Protein AF-A0A8J5IJK4-F1 (afdb_monomer_lite)

Sequence (93 aa):
AYFGKSTECKADIKAAVTWNKEERKFIVRVTGSSTSLNHRVDRAVYENHPSVRRVEDPVLLAFVDVMQSSGSKPKRIMLFLREKTGTAPVCSA

Secondary structure (DSSP, 8-state):
-----------EEEEEEEEETTTTEEEEEEEEEE---SS---HHHHHTSTTTSB---HHHHHHHHHHHHTT--HHHHHHHHHHHHSS--B---

Foldseek 3Di:
DDPPPDPPFPWDWDWDWDQDPVVRDIDIDTPDTDPDGPDDDDPVCVLPDQVNQEDPPVVLVVVLVVCVVVVHDPVVNQVVSCVVPVGRHDYDD

pLDDT: mean 86.1, std 13.23, range [44.56, 97.62]

Organism: NCBI:txid2496075

Radius of gyration: 19.83 Å; chains: 1; bounding box: 41×24×50 Å

Structure (mmCIF, N/CA/C/O backbone):
data_AF-A0A8J5IJK4-F1
#
_entry.id   AF-A0A8J5IJK4-F1
#
loop_
_atom_site.group_PDB
_atom_site.id
_atom_site.type_symbol
_atom_site.label_atom_id
_atom_site.label_alt_id
_atom_site.label_comp_id
_atom_site.label_asym_id
_atom_site.label_entity_id
_atom_site.label_seq_id
_atom_site.pdbx_PDB_ins_code
_atom_site.Cartn_x
_atom_site.Cartn_y
_atom_site.Cartn_z
_atom_site.occupancy
_atom_site.B_iso_or_equiv
_atom_site.auth_seq_id
_atom_site.auth_comp_id
_atom_site.auth_asym_id
_atom_site.auth_atom_id
_atom_site.pdbx_PDB_model_num
ATOM 1 N N . ALA A 1 1 ? 10.810 -11.368 -5.124 1.00 44.56 1 ALA A N 1
ATOM 2 C CA . ALA A 1 1 ? 10.332 -10.769 -3.860 1.00 44.56 1 ALA A CA 1
ATOM 3 C C . ALA A 1 1 ? 10.729 -9.299 -3.841 1.00 44.56 1 ALA A C 1
ATOM 5 O O . ALA A 1 1 ? 11.910 -9.001 -3.968 1.00 44.56 1 ALA A O 1
ATOM 6 N N . TYR A 1 2 ? 9.763 -8.382 -3.765 1.00 49.19 2 TYR A N 1
ATOM 7 C CA . TYR A 1 2 ? 10.053 -6.954 -3.639 1.00 49.19 2 TYR A CA 1
ATOM 8 C C . TYR A 1 2 ? 10.431 -6.669 -2.192 1.00 49.19 2 TYR A C 1
ATOM 10 O O . TYR A 1 2 ? 9.568 -6.593 -1.323 1.00 49.19 2 TYR A O 1
ATOM 18 N N . PHE A 1 3 ? 11.728 -6.543 -1.929 1.00 51.06 3 PHE A N 1
ATOM 19 C CA . PHE A 1 3 ? 12.211 -6.054 -0.646 1.00 51.06 3 PHE A CA 1
ATOM 20 C C . PHE A 1 3 ? 11.936 -4.551 -0.580 1.00 51.06 3 PHE A C 1
ATOM 22 O O . PHE A 1 3 ? 12.789 -3.728 -0.914 1.00 51.06 3 PHE A O 1
ATOM 29 N N . GLY A 1 4 ? 10.721 -4.179 -0.172 1.00 57.69 4 GLY A N 1
ATOM 30 C CA . GLY A 1 4 ? 10.522 -2.869 0.428 1.00 57.69 4 GLY A CA 1
ATOM 31 C C . GLY A 1 4 ? 11.456 -2.808 1.628 1.00 57.69 4 GLY A C 1
ATOM 32 O O . GLY A 1 4 ? 11.277 -3.574 2.574 1.00 57.69 4 GLY A O 1
ATOM 33 N N . LYS A 1 5 ? 12.509 -1.986 1.558 1.00 61.31 5 LYS A N 1
ATOM 34 C CA . LYS A 1 5 ? 13.374 -1.752 2.715 1.00 61.31 5 LYS A CA 1
ATOM 35 C C . LYS A 1 5 ? 12.469 -1.213 3.817 1.00 61.31 5 LYS A C 1
ATOM 37 O O . LYS A 1 5 ? 11.928 -0.118 3.675 1.00 61.31 5 LYS A O 1
ATOM 42 N N . SER A 1 6 ? 12.242 -2.022 4.848 1.00 65.38 6 SER A N 1
ATOM 43 C CA . SER A 1 6 ? 11.485 -1.596 6.019 1.00 65.38 6 SER A CA 1
ATOM 44 C C . SER A 1 6 ? 12.141 -0.335 6.567 1.00 65.38 6 SER A C 1
ATOM 46 O O . SER A 1 6 ? 13.364 -0.266 6.668 1.00 65.38 6 SER A O 1
ATOM 48 N N . THR A 1 7 ? 11.339 0.667 6.915 1.00 69.81 7 THR A N 1
ATOM 49 C CA . THR A 1 7 ? 11.831 1.827 7.668 1.00 69.81 7 THR A CA 1
ATOM 50 C C . THR A 1 7 ? 12.120 1.467 9.125 1.00 69.81 7 THR A C 1
ATOM 52 O O . THR A 1 7 ? 12.609 2.314 9.868 1.00 69.81 7 THR A O 1
ATOM 55 N N . GLU A 1 8 ? 11.764 0.246 9.553 1.00 80.62 8 GLU A N 1
ATOM 56 C CA . GLU A 1 8 ? 11.748 -0.189 10.956 1.00 80.62 8 GLU A CA 1
ATOM 57 C C . GLU A 1 8 ? 10.993 0.807 11.852 1.00 80.62 8 GLU A C 1
ATOM 59 O O . GLU A 1 8 ? 11.274 0.962 13.041 1.00 80.62 8 GLU A O 1
ATOM 64 N N . CYS A 1 9 ? 10.030 1.525 11.260 1.00 83.69 9 CYS A N 1
ATOM 65 C CA . CYS A 1 9 ? 9.271 2.542 11.955 1.00 83.69 9 CYS A CA 1
ATOM 66 C C . CYS A 1 9 ? 8.403 1.894 13.031 1.00 83.69 9 CYS A C 1
ATOM 68 O O . CYS A 1 9 ? 7.659 0.954 12.761 1.00 83.69 9 CYS A O 1
ATOM 70 N N . LYS A 1 10 ? 8.469 2.438 14.246 1.00 85.69 10 LYS A N 1
ATOM 71 C CA . LYS A 1 10 ? 7.631 2.020 15.379 1.00 85.69 10 LYS A CA 1
ATOM 72 C C . LYS A 1 10 ? 6.275 2.728 15.401 1.00 85.69 10 LYS A C 1
ATOM 74 O O . LYS A 1 10 ? 5.582 2.677 16.418 1.00 85.69 10 LYS A O 1
ATOM 79 N N . ALA A 1 11 ? 5.929 3.444 14.332 1.00 89.88 11 ALA A N 1
ATOM 80 C CA . ALA A 1 11 ? 4.613 4.037 14.218 1.00 89.88 11 ALA A CA 1
ATOM 81 C C . ALA A 1 11 ? 3.569 2.925 14.084 1.00 89.88 11 ALA A C 1
ATOM 83 O O . ALA A 1 11 ? 3.718 2.013 13.273 1.00 89.88 11 ALA A O 1
ATOM 84 N N . ASP A 1 12 ? 2.524 3.001 14.899 1.00 91.31 12 ASP A N 1
ATOM 85 C CA . ASP A 1 12 ? 1.445 2.023 14.917 1.00 91.31 12 ASP A CA 1
ATOM 86 C C . ASP A 1 12 ? 0.089 2.706 15.106 1.00 91.31 12 ASP A C 1
ATOM 88 O O . ASP A 1 12 ? -0.018 3.820 15.626 1.00 91.31 12 ASP A O 1
ATOM 92 N N . ILE A 1 13 ? -0.959 2.025 14.654 1.00 93.12 13 ILE A N 1
ATOM 93 C CA . ILE A 1 13 ? -2.344 2.357 14.968 1.00 93.12 13 ILE A CA 1
ATOM 94 C C . ILE A 1 13 ? -3.002 1.054 15.403 1.00 93.12 13 ILE A C 1
ATOM 96 O O . ILE A 1 13 ? -2.971 0.055 14.685 1.00 93.12 13 ILE A O 1
ATOM 100 N N . LYS A 1 14 ? -3.605 1.066 16.585 1.00 94.75 14 LYS A N 1
ATOM 101 C CA . LYS A 1 14 ? -4.381 -0.039 17.139 1.00 94.75 14 LYS A CA 1
ATOM 102 C C . LYS A 1 14 ? -5.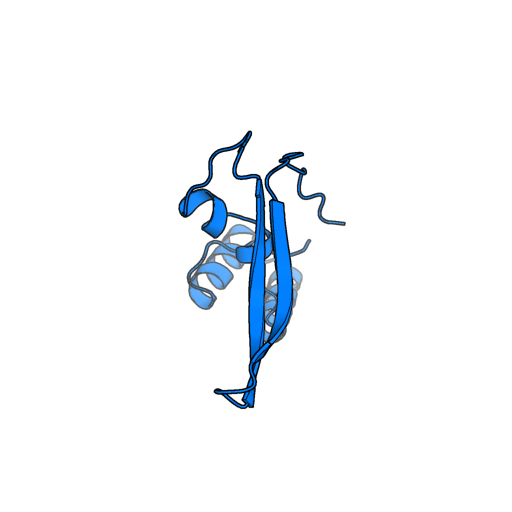848 0.307 16.989 1.00 94.75 14 LYS A C 1
ATOM 104 O O . LYS A 1 14 ? -6.273 1.405 17.347 1.00 94.75 14 LYS A O 1
ATOM 109 N N . ALA A 1 15 ? -6.621 -0.628 16.461 1.00 96.62 15 ALA A N 1
ATOM 110 C CA . ALA A 1 15 ? -8.049 -0.453 16.288 1.00 96.62 15 ALA A CA 1
ATOM 111 C C . ALA A 1 15 ? -8.805 -1.713 16.705 1.00 96.62 15 ALA A C 1
ATOM 113 O O . ALA A 1 15 ? -8.292 -2.825 16.596 1.00 96.62 15 ALA A O 1
ATOM 114 N N . ALA A 1 16 ? -10.032 -1.525 17.177 1.00 96.94 16 ALA A N 1
ATOM 115 C CA . ALA A 1 16 ? -10.950 -2.591 17.538 1.00 96.94 16 ALA A CA 1
ATOM 116 C C . ALA A 1 16 ? -12.286 -2.394 16.823 1.00 96.94 16 ALA A C 1
ATOM 118 O O . ALA A 1 16 ? -12.787 -1.272 16.710 1.00 96.94 16 ALA A O 1
ATOM 119 N N . VAL A 1 17 ? -12.875 -3.497 16.367 1.00 97.25 17 VAL A N 1
ATOM 120 C CA . VAL A 1 17 ? -14.244 -3.512 15.850 1.00 97.25 17 VAL A CA 1
ATOM 121 C C . VAL A 1 17 ? -15.196 -3.657 17.030 1.00 97.25 17 VAL A C 1
ATOM 123 O O . VAL A 1 17 ? -15.045 -4.565 17.845 1.00 97.25 17 VAL A O 1
ATOM 126 N N . THR A 1 18 ? -16.183 -2.773 17.127 1.00 96.12 18 THR A N 1
ATOM 127 C CA . THR A 1 18 ? -17.227 -2.840 18.153 1.00 96.12 18 THR A CA 1
ATOM 128 C C . THR A 1 18 ? -18.609 -2.743 17.522 1.00 96.12 18 T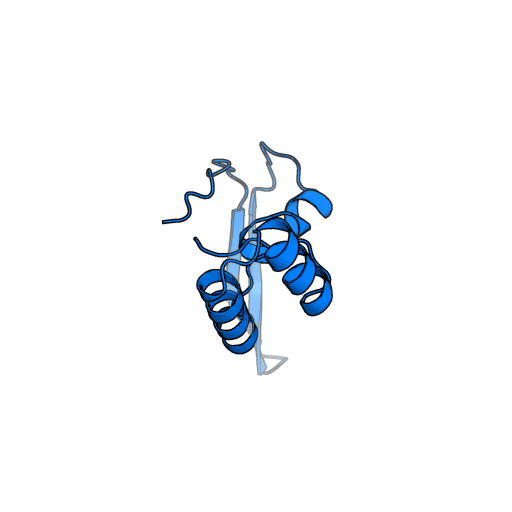HR A C 1
ATOM 130 O O . THR A 1 18 ? -18.788 -2.172 16.447 1.00 96.12 18 THR A O 1
ATOM 133 N N . TRP A 1 19 ? -19.606 -3.337 18.176 1.00 97.12 19 TRP A N 1
ATOM 134 C CA . TRP A 1 19 ? -21.001 -3.224 17.759 1.00 97.12 19 TRP A CA 1
ATOM 135 C C . TRP A 1 19 ? -21.610 -1.927 18.302 1.00 97.12 19 TRP A C 1
ATOM 137 O O . TRP A 1 19 ? -21.686 -1.739 19.518 1.00 97.12 19 TRP A O 1
ATOM 147 N N . ASN A 1 20 ? -22.066 -1.042 17.41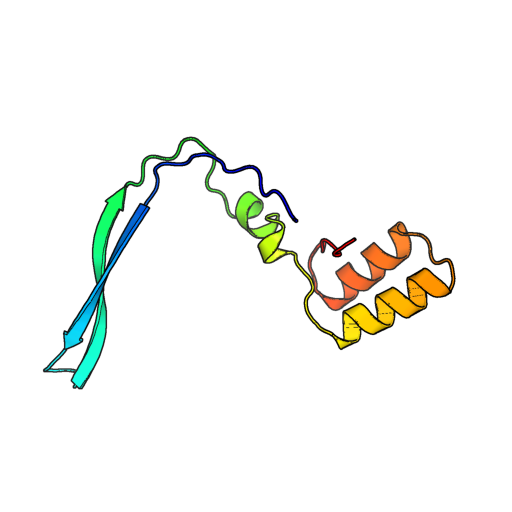3 1.00 96.00 20 ASN A N 1
ATOM 148 C CA . ASN A 1 20 ? -22.853 0.130 17.778 1.00 96.00 20 ASN A CA 1
ATOM 149 C C . ASN A 1 20 ? -24.344 -0.244 17.782 1.00 96.00 20 ASN A C 1
ATOM 151 O O . ASN A 1 20 ? -24.916 -0.563 16.740 1.00 96.00 20 ASN A O 1
ATOM 155 N N . LYS A 1 21 ? -24.975 -0.196 18.963 1.00 95.44 21 LYS A N 1
ATOM 156 C CA . LYS A 1 21 ? -26.395 -0.537 19.140 1.00 95.44 21 LYS A CA 1
ATOM 157 C C . LYS A 1 21 ? -27.344 0.514 18.557 1.00 95.44 21 LYS A C 1
ATOM 159 O O . LYS A 1 21 ? -28.383 0.130 18.033 1.00 95.44 21 LYS A O 1
ATOM 164 N N . GLU A 1 22 ? -26.992 1.795 18.640 1.00 95.56 22 GLU A N 1
ATOM 165 C CA . GLU A 1 22 ? -27.827 2.913 18.176 1.00 95.56 22 GLU A CA 1
ATOM 166 C C . GLU A 1 22 ? -27.903 2.930 16.652 1.00 95.56 22 GLU A C 1
ATOM 168 O O . GLU A 1 22 ? -28.980 2.952 16.065 1.00 95.56 22 GLU A O 1
ATOM 173 N N . GLU A 1 23 ? -26.746 2.822 16.006 1.00 94.50 23 GLU A N 1
ATOM 174 C CA . GLU A 1 23 ? -26.643 2.832 14.547 1.00 94.50 23 GLU A CA 1
ATOM 175 C C . GLU A 1 23 ? -26.810 1.438 13.920 1.00 94.50 23 GLU A C 1
ATOM 177 O O . GLU A 1 23 ? -26.742 1.298 12.699 1.00 94.50 23 GLU A O 1
ATOM 182 N N . ARG A 1 24 ? -26.989 0.402 14.754 1.00 96.00 24 ARG A N 1
ATOM 183 C CA . ARG A 1 24 ? -27.128 -1.014 14.369 1.00 96.00 24 ARG A CA 1
ATOM 184 C C . ARG A 1 24 ? -26.071 -1.475 13.357 1.00 96.00 24 ARG A C 1
ATOM 186 O O . ARG A 1 24 ? -26.387 -2.180 12.398 1.00 96.00 24 ARG A O 1
ATOM 193 N N . LYS A 1 25 ? -24.813 -1.081 13.568 1.00 97.38 25 LYS A N 1
ATOM 194 C CA . LYS A 1 25 ? -23.693 -1.383 12.664 1.00 97.38 25 LYS A CA 1
ATOM 195 C C . LYS A 1 25 ? -22.395 -1.633 13.425 1.00 97.38 25 LYS A C 1
ATOM 197 O O . LYS A 1 25 ? -22.227 -1.185 14.560 1.00 97.38 25 LYS A O 1
ATOM 202 N N . PHE A 1 26 ? -21.455 -2.326 12.790 1.00 97.62 26 PHE A N 1
ATOM 203 C CA . PHE A 1 26 ? -20.087 -2.409 13.297 1.00 97.62 26 PHE A CA 1
ATOM 204 C C . PHE A 1 26 ? -19.352 -1.092 13.050 1.00 97.62 26 PHE A C 1
ATOM 206 O O . PHE A 1 26 ? -19.451 -0.510 11.971 1.00 97.62 26 PHE A O 1
ATOM 213 N N . ILE A 1 27 ? -18.599 -0.640 14.048 1.00 96.75 27 ILE A N 1
ATOM 214 C CA . ILE A 1 27 ? -17.734 0.534 13.954 1.00 96.75 27 ILE A CA 1
ATOM 215 C C . ILE A 1 27 ? -16.299 0.144 14.296 1.00 96.75 27 ILE A C 1
ATOM 217 O O . ILE A 1 27 ? -16.055 -0.685 15.171 1.00 96.75 27 ILE A O 1
ATOM 221 N N . VAL A 1 28 ? -15.343 0.759 13.607 1.00 96.25 28 VAL A N 1
ATOM 222 C CA . VAL A 1 28 ? -13.919 0.634 13.924 1.00 96.25 28 VAL A CA 1
ATOM 223 C C . VAL A 1 28 ? -13.549 1.789 14.844 1.00 96.25 28 VAL A C 1
ATOM 225 O O . VAL A 1 28 ? -13.734 2.951 14.489 1.00 96.25 28 VAL A O 1
ATOM 228 N N . ARG A 1 29 ? -13.038 1.481 16.036 1.00 94.56 29 ARG A N 1
ATOM 229 C CA . ARG A 1 29 ? -12.530 2.475 16.986 1.00 94.56 29 ARG A CA 1
ATOM 230 C C . ARG A 1 29 ? -11.023 2.361 17.090 1.00 94.56 29 ARG A C 1
ATOM 232 O O . ARG A 1 29 ? -10.512 1.268 17.315 1.00 94.56 29 ARG A O 1
ATOM 239 N N . VAL A 1 30 ? -10.325 3.487 16.983 1.00 94.81 30 VAL A N 1
ATOM 240 C CA . VAL A 1 30 ? -8.897 3.557 17.312 1.00 94.81 30 VAL A CA 1
ATOM 241 C C . VAL A 1 30 ? -8.757 3.435 18.831 1.00 94.81 30 VAL A C 1
ATOM 243 O O . VAL A 1 30 ? -9.364 4.204 19.573 1.00 94.81 30 VAL A O 1
ATOM 246 N N . THR A 1 31 ? -8.004 2.441 19.295 1.00 95.06 31 THR A N 1
ATOM 247 C CA . THR A 1 31 ? -7.779 2.142 20.721 1.00 95.06 31 THR A CA 1
ATOM 248 C C . THR A 1 31 ? -6.402 2.581 21.207 1.00 95.06 31 THR A C 1
ATOM 250 O O . THR A 1 31 ? -6.159 2.632 22.409 1.00 95.06 31 THR A O 1
ATOM 253 N N . GLY A 1 32 ? -5.503 2.923 20.287 1.00 93.12 32 GLY A N 1
ATOM 254 C CA . GLY A 1 32 ? -4.197 3.489 20.589 1.00 93.12 32 GLY A CA 1
ATOM 255 C C . GLY A 1 32 ? -3.417 3.784 19.316 1.00 93.12 32 GLY A C 1
ATOM 256 O O . GLY A 1 32 ? -3.754 3.286 18.244 1.00 93.12 32 GLY A O 1
ATOM 257 N N . SER A 1 33 ? -2.370 4.590 19.435 1.00 92.19 33 SER A N 1
ATOM 258 C CA . SER A 1 33 ? -1.453 4.864 18.331 1.00 92.19 33 SER A CA 1
ATOM 259 C C . SER A 1 33 ? -0.090 5.303 18.845 1.00 92.19 33 SER A C 1
ATOM 261 O O . SER A 1 33 ? -0.010 6.088 19.791 1.00 92.19 33 SER A O 1
ATOM 263 N N . SER A 1 34 ? 0.962 4.867 18.167 1.00 89.44 34 SER A N 1
ATOM 264 C CA . SER A 1 34 ? 2.308 5.422 18.245 1.00 89.44 34 SER A CA 1
ATOM 265 C C . SER A 1 34 ? 2.555 6.270 17.000 1.00 89.44 34 SER A C 1
ATOM 267 O O . SER A 1 34 ? 2.570 5.756 15.886 1.00 89.44 34 SER A O 1
ATOM 269 N N . THR A 1 35 ? 2.747 7.580 17.166 1.00 86.19 35 THR A N 1
ATOM 270 C CA . THR A 1 35 ? 2.985 8.517 16.048 1.00 86.19 35 THR A CA 1
ATOM 271 C C . THR A 1 35 ? 4.436 8.992 15.974 1.00 86.19 35 THR A C 1
ATOM 273 O O . THR A 1 35 ? 4.738 9.970 15.292 1.00 86.19 35 THR A O 1
ATOM 276 N N . SER A 1 36 ? 5.347 8.327 16.693 1.00 86.88 36 SER A N 1
ATOM 277 C CA . SER A 1 36 ? 6.779 8.606 16.601 1.00 86.88 36 SER A CA 1
ATOM 278 C C . SER A 1 36 ? 7.325 8.019 15.303 1.00 86.88 36 SER A C 1
ATOM 280 O O . SER A 1 36 ? 7.340 6.803 15.106 1.00 86.88 36 SER A O 1
ATOM 282 N N . LEU A 1 37 ? 7.745 8.906 14.407 1.00 84.44 37 LEU A N 1
ATOM 283 C CA . LEU A 1 37 ? 8.215 8.569 13.072 1.00 84.44 37 LEU A CA 1
ATOM 284 C C . LEU A 1 37 ? 9.728 8.780 13.010 1.00 84.44 37 LEU A C 1
ATOM 286 O O . LEU A 1 37 ? 10.229 9.844 13.360 1.00 84.44 37 LEU A O 1
ATOM 290 N N . ASN A 1 38 ? 10.456 7.778 12.527 1.00 85.19 38 ASN A N 1
ATOM 291 C CA . ASN A 1 38 ? 11.892 7.857 12.234 1.00 85.19 38 ASN A CA 1
ATOM 292 C C . ASN A 1 38 ? 12.175 8.205 10.759 1.00 85.19 38 ASN A C 1
ATOM 294 O O . ASN A 1 38 ? 13.322 8.194 10.319 1.00 85.19 38 ASN A O 1
ATOM 298 N N . HIS A 1 39 ? 11.130 8.504 9.987 1.00 82.44 39 HIS A N 1
ATOM 299 C CA . HIS A 1 39 ? 11.210 8.883 8.585 1.00 82.44 39 HIS A CA 1
ATOM 300 C C . HIS A 1 39 ? 10.222 10.007 8.279 1.00 82.44 39 HIS A C 1
ATOM 302 O O . HIS A 1 39 ? 9.267 10.257 9.016 1.00 82.44 39 HIS A O 1
ATOM 308 N N . ARG A 1 40 ? 10.429 10.677 7.144 1.00 81.69 40 ARG A N 1
ATOM 309 C CA . ARG A 1 40 ? 9.506 11.704 6.659 1.00 81.69 40 ARG A CA 1
ATOM 310 C C . ARG A 1 40 ? 8.163 11.067 6.286 1.00 81.69 40 ARG A C 1
ATOM 312 O O . ARG A 1 40 ? 8.132 10.072 5.561 1.00 81.69 40 ARG A O 1
ATOM 319 N N . VAL A 1 41 ? 7.068 11.665 6.750 1.00 85.50 41 VAL A N 1
ATOM 320 C CA . VAL A 1 41 ? 5.708 11.391 6.266 1.00 85.50 41 VAL A CA 1
ATOM 321 C C . VAL A 1 41 ? 5.292 12.569 5.405 1.00 85.50 41 VAL A C 1
ATOM 323 O O . VAL A 1 41 ? 5.197 13.697 5.877 1.00 85.50 41 VAL A O 1
ATOM 326 N N . ASP A 1 42 ? 5.128 12.314 4.115 1.00 87.12 42 ASP A N 1
ATOM 327 C CA . ASP A 1 42 ? 4.850 13.337 3.115 1.00 87.12 42 ASP A CA 1
ATOM 328 C C . ASP A 1 42 ? 4.046 12.716 1.974 1.00 87.12 42 ASP A C 1
ATOM 330 O O . ASP A 1 42 ? 4.259 11.552 1.617 1.00 87.12 42 ASP A O 1
ATOM 334 N N . ARG A 1 43 ? 3.125 13.490 1.392 1.00 85.88 43 ARG A N 1
ATOM 335 C CA . ARG A 1 43 ? 2.279 13.023 0.289 1.00 85.88 43 ARG A CA 1
ATOM 336 C C . ARG A 1 43 ? 3.113 12.539 -0.894 1.00 85.88 43 ARG A C 1
ATOM 338 O O . ARG A 1 43 ? 2.811 11.488 -1.448 1.00 85.88 43 ARG A O 1
ATOM 345 N N . ALA A 1 44 ? 4.193 13.242 -1.234 1.00 84.69 44 ALA A N 1
ATOM 346 C CA . ALA A 1 44 ? 5.077 12.821 -2.308 1.00 84.69 44 ALA A CA 1
ATOM 347 C C . ALA A 1 44 ? 5.741 11.477 -1.981 1.00 84.69 44 ALA A C 1
ATOM 349 O O . ALA A 1 44 ? 5.868 10.637 -2.865 1.00 84.69 44 ALA A O 1
ATOM 350 N N . VAL A 1 45 ? 6.123 11.219 -0.726 1.00 83.88 45 VAL A N 1
ATOM 351 C CA . VAL A 1 45 ? 6.692 9.916 -0.327 1.00 83.88 45 VAL A CA 1
ATOM 352 C C . VAL A 1 45 ? 5.670 8.792 -0.529 1.00 83.88 45 VAL A C 1
ATOM 354 O O . VAL A 1 45 ? 6.018 7.754 -1.088 1.00 83.88 45 VAL A O 1
ATOM 357 N N . TYR A 1 46 ? 4.409 9.017 -0.151 1.00 85.12 46 TYR A N 1
ATOM 358 C CA . TYR A 1 46 ? 3.320 8.058 -0.360 1.00 85.12 46 TYR A CA 1
ATOM 359 C C . TYR A 1 46 ? 3.041 7.804 -1.850 1.00 85.12 46 TYR A C 1
ATOM 361 O O . TYR A 1 46 ? 3.071 6.661 -2.297 1.00 85.12 46 TYR A O 1
ATOM 369 N N . GLU A 1 47 ? 2.849 8.861 -2.642 1.00 83.94 47 GLU A N 1
ATOM 370 C CA . GLU A 1 47 ? 2.569 8.767 -4.083 1.00 83.94 47 GLU A CA 1
ATOM 371 C C . GLU A 1 47 ? 3.717 8.130 -4.878 1.00 83.94 47 GLU A C 1
ATOM 373 O O . GLU A 1 47 ? 3.498 7.597 -5.965 1.00 83.94 47 GLU A O 1
ATOM 378 N N . ASN A 1 48 ? 4.953 8.202 -4.368 1.00 81.25 48 ASN A N 1
ATOM 379 C CA . ASN A 1 48 ? 6.126 7.562 -4.961 1.00 81.25 48 ASN A CA 1
ATOM 380 C C . ASN A 1 48 ? 6.355 6.121 -4.467 1.00 81.25 48 ASN A C 1
ATOM 382 O O . ASN A 1 48 ? 7.233 5.445 -5.008 1.00 81.25 48 ASN A O 1
ATOM 386 N N . HIS A 1 49 ? 5.597 5.633 -3.480 1.00 82.88 49 HIS A N 1
ATOM 387 C CA . HIS A 1 49 ? 5.816 4.308 -2.910 1.00 82.88 49 HIS A CA 1
ATOM 388 C C . HIS A 1 49 ? 5.531 3.201 -3.948 1.00 82.88 49 HIS A C 1
ATOM 390 O O . HIS A 1 49 ? 4.496 3.252 -4.621 1.00 82.88 49 HIS A O 1
ATOM 396 N N . PRO A 1 50 ? 6.390 2.168 -4.083 1.00 80.94 50 PRO A N 1
ATOM 397 C CA . PRO A 1 50 ? 6.223 1.131 -5.104 1.00 80.94 50 PRO A CA 1
ATOM 398 C C . PRO A 1 50 ? 4.867 0.423 -5.073 1.00 80.94 50 PRO A C 1
ATOM 400 O O . PRO A 1 50 ? 4.338 0.114 -6.131 1.00 80.94 50 PRO A O 1
ATOM 403 N N . SER A 1 51 ? 4.277 0.204 -3.891 1.00 81.06 51 SER A N 1
ATOM 404 C CA . SER A 1 51 ? 2.944 -0.413 -3.783 1.00 81.06 51 SER A CA 1
ATOM 405 C C . SER A 1 51 ? 1.815 0.481 -4.299 1.00 81.06 51 SER A C 1
ATOM 407 O O . SER A 1 51 ? 0.798 -0.036 -4.735 1.00 81.06 51 SER A O 1
ATOM 409 N N . VAL A 1 52 ? 1.985 1.806 -4.252 1.00 84.00 52 VAL A N 1
ATOM 410 C CA . VAL A 1 52 ? 1.002 2.782 -4.751 1.00 84.00 52 VAL A CA 1
ATOM 411 C C . VAL A 1 52 ? 1.133 2.942 -6.265 1.00 84.00 52 VAL A C 1
ATOM 413 O O . VAL A 1 52 ? 0.144 3.086 -6.969 1.00 84.00 52 VAL A O 1
ATOM 416 N N . ARG A 1 53 ? 2.362 2.875 -6.785 1.00 83.50 53 ARG A N 1
ATOM 417 C CA . ARG A 1 53 ? 2.677 2.996 -8.220 1.00 83.50 53 ARG A CA 1
ATOM 418 C C . ARG A 1 53 ? 2.631 1.686 -8.991 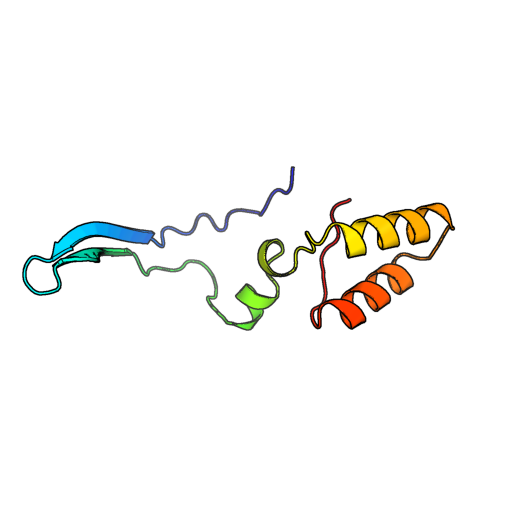1.00 83.50 53 ARG A C 1
ATOM 420 O O . ARG A 1 53 ? 3.031 1.643 -10.158 1.00 83.50 53 ARG A O 1
ATOM 427 N N . ARG A 1 54 ? 2.216 0.608 -8.337 1.00 84.75 54 ARG A N 1
ATOM 428 C CA . ARG A 1 54 ? 2.170 -0.709 -8.950 1.00 84.75 54 ARG A CA 1
ATOM 429 C C . ARG A 1 54 ? 1.008 -0.773 -9.931 1.00 84.75 54 ARG A C 1
ATOM 431 O O . ARG A 1 54 ? -0.116 -0.421 -9.596 1.00 84.75 54 ARG A O 1
ATOM 438 N N . VAL A 1 55 ? 1.293 -1.251 -11.137 1.00 88.25 55 VAL A N 1
ATOM 439 C CA . VAL A 1 55 ? 0.261 -1.550 -12.132 1.00 88.25 55 VAL A CA 1
ATOM 440 C C . VAL A 1 55 ? -0.087 -3.024 -12.007 1.00 88.25 55 VAL A C 1
ATOM 442 O O . VAL A 1 55 ? 0.774 -3.876 -12.210 1.00 88.25 55 VAL A O 1
ATOM 445 N N . GLU A 1 56 ? -1.333 -3.312 -11.638 1.00 88.81 56 GLU A N 1
ATOM 446 C CA . GLU A 1 56 ? -1.866 -4.680 -11.522 1.00 88.81 56 GLU A CA 1
ATOM 447 C C . GLU A 1 56 ? -2.975 -4.964 -12.546 1.00 88.81 56 GLU A C 1
ATOM 449 O O . GLU A 1 56 ? -3.495 -6.074 -12.594 1.00 88.81 56 GLU A O 1
ATOM 454 N N . ASP A 1 57 ? -3.322 -3.979 -13.382 1.00 92.25 57 ASP A N 1
ATOM 455 C CA . ASP A 1 57 ? -4.312 -4.143 -14.446 1.00 92.25 57 ASP A CA 1
ATOM 456 C C . ASP A 1 57 ? -3.823 -5.201 -15.458 1.00 92.25 57 ASP A C 1
ATOM 458 O O . ASP A 1 57 ? -2.820 -4.971 -16.146 1.00 92.25 57 ASP A O 1
ATOM 462 N N . PRO A 1 58 ? -4.521 -6.346 -15.583 1.00 93.56 58 PRO A N 1
ATOM 463 C CA . PRO A 1 58 ? -4.076 -7.451 -16.426 1.00 93.56 58 PRO A CA 1
ATOM 464 C C . PRO A 1 58 ? -4.052 -7.092 -17.916 1.00 93.56 58 PRO A C 1
ATOM 466 O O . PRO A 1 58 ? -3.245 -7.644 -18.661 1.00 93.56 58 PRO A O 1
ATOM 469 N N . VAL A 1 59 ? -4.888 -6.151 -18.366 1.00 95.44 59 VAL A N 1
ATOM 470 C CA . VAL A 1 59 ? -4.922 -5.695 -19.762 1.00 95.44 59 VAL A CA 1
ATOM 471 C C . VAL A 1 59 ? -3.686 -4.854 -20.069 1.00 95.44 59 VAL A C 1
ATOM 473 O O . VAL A 1 59 ? -3.041 -5.047 -21.101 1.00 95.44 59 VAL A O 1
ATOM 476 N N . LEU A 1 60 ? -3.320 -3.943 -19.162 1.00 94.06 60 LEU A N 1
ATOM 477 C CA . LEU A 1 60 ? -2.103 -3.144 -19.314 1.00 94.06 60 LEU A CA 1
ATOM 478 C C . LEU A 1 60 ? -0.849 -4.017 -19.247 1.00 94.06 60 LEU A C 1
ATOM 480 O O . LEU A 1 60 ? 0.076 -3.797 -20.029 1.00 94.06 60 LEU A O 1
ATOM 484 N N . LEU A 1 61 ? -0.828 -5.013 -18.358 1.00 94.56 61 LEU A N 1
ATOM 485 C CA . LEU A 1 61 ? 0.284 -5.958 -18.242 1.00 94.56 61 LEU A CA 1
ATOM 486 C C . LEU A 1 61 ? 0.444 -6.808 -19.508 1.00 94.56 61 LEU A C 1
ATOM 488 O O . LEU A 1 61 ? 1.539 -6.852 -20.060 1.00 94.56 61 LEU A O 1
ATOM 492 N N . ALA A 1 62 ? -0.643 -7.362 -20.054 1.00 96.19 62 ALA A N 1
ATOM 493 C CA . ALA A 1 62 ? -0.588 -8.106 -21.314 1.00 96.19 62 ALA A CA 1
ATOM 494 C C . ALA A 1 62 ? -0.054 -7.248 -22.477 1.00 96.19 62 ALA A C 1
ATOM 496 O O . ALA A 1 62 ? 0.708 -7.720 -23.322 1.00 96.19 62 ALA A O 1
ATOM 497 N N . PHE A 1 63 ? -0.405 -5.959 -22.518 1.00 96.00 63 PHE A N 1
ATOM 498 C CA . PHE A 1 63 ? 0.133 -5.044 -23.525 1.00 96.00 63 PHE A CA 1
ATOM 499 C C . PHE A 1 63 ? 1.629 -4.759 -23.320 1.00 96.00 63 PHE A C 1
ATOM 501 O O . PHE A 1 63 ? 2.382 -4.656 -24.293 1.00 96.00 63 PHE A O 1
ATOM 508 N N . VAL A 1 64 ? 2.084 -4.659 -22.067 1.00 95.56 64 VAL A N 1
ATOM 509 C CA . VAL A 1 64 ? 3.513 -4.554 -21.738 1.00 95.56 64 VAL A CA 1
ATOM 510 C C . VAL A 1 64 ? 4.273 -5.791 -22.203 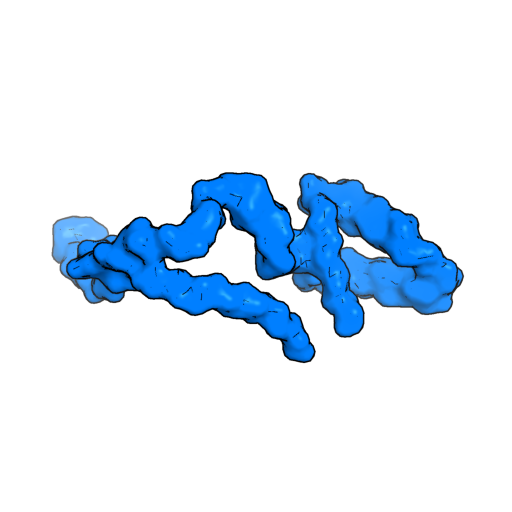1.00 95.56 64 VAL A C 1
ATOM 512 O O . VAL A 1 64 ? 5.324 -5.623 -22.820 1.00 95.56 64 VAL A O 1
ATOM 515 N N . ASP A 1 65 ? 3.738 -6.994 -22.001 1.00 96.56 65 ASP A N 1
ATOM 516 C CA . ASP A 1 65 ? 4.373 -8.242 -22.447 1.00 96.56 65 ASP A CA 1
ATOM 517 C C . ASP A 1 65 ? 4.562 -8.267 -23.970 1.00 96.56 65 ASP A C 1
ATOM 519 O O . ASP A 1 65 ? 5.637 -8.608 -24.476 1.00 96.56 65 ASP A O 1
ATOM 523 N N . VAL A 1 66 ? 3.550 -7.818 -24.722 1.00 97.19 66 VAL A N 1
ATOM 524 C CA . VAL A 1 66 ? 3.642 -7.664 -26.183 1.00 97.19 66 VAL A CA 1
ATOM 525 C C . VAL A 1 66 ? 4.714 -6.638 -26.559 1.00 97.19 66 VAL A C 1
ATOM 527 O O . VAL A 1 66 ? 5.554 -6.900 -27.425 1.00 97.19 66 VAL A O 1
ATOM 530 N N . MET A 1 67 ? 4.744 -5.478 -25.893 1.00 96.69 67 MET A N 1
ATOM 531 C CA . MET A 1 67 ? 5.777 -4.468 -26.137 1.00 96.69 67 MET A CA 1
ATOM 532 C C . MET A 1 67 ? 7.183 -5.008 -25.850 1.00 96.69 67 MET A C 1
ATOM 534 O O . MET A 1 67 ? 8.088 -4.786 -26.656 1.00 96.69 67 MET A O 1
ATOM 538 N N . GLN A 1 68 ? 7.382 -5.730 -24.748 1.00 95.88 68 GLN A N 1
ATOM 539 C CA . GLN A 1 68 ? 8.670 -6.337 -24.409 1.00 95.88 68 GLN A CA 1
ATOM 540 C C . GLN A 1 68 ? 9.091 -7.374 -25.452 1.00 95.88 68 GLN A C 1
ATOM 542 O O . GLN A 1 68 ? 10.207 -7.301 -25.965 1.00 95.88 68 GLN A O 1
ATOM 547 N N . SER A 1 69 ? 8.176 -8.267 -25.836 1.00 96.81 69 SER A N 1
ATOM 548 C CA . SER A 1 69 ? 8.414 -9.313 -26.841 1.00 96.81 69 SER A CA 1
ATOM 549 C C . SER A 1 69 ? 8.747 -8.736 -28.221 1.00 96.81 69 SER A C 1
ATOM 551 O O . SER A 1 69 ? 9.523 -9.318 -28.972 1.00 96.81 69 SER A O 1
ATOM 553 N N . SER A 1 70 ? 8.217 -7.552 -28.542 1.00 96.50 70 SER A N 1
ATOM 554 C CA . SER A 1 70 ? 8.551 -6.805 -29.765 1.00 96.50 70 SER A CA 1
ATOM 555 C C . SER A 1 70 ? 9.885 -6.040 -29.705 1.00 96.50 70 SER A C 1
ATOM 557 O O . SER A 1 70 ? 10.238 -5.337 -30.652 1.00 96.50 70 SER A O 1
ATOM 559 N N . GLY A 1 71 ? 10.627 -6.124 -28.595 1.00 96.12 71 GLY A N 1
ATOM 560 C CA . GLY A 1 71 ? 11.900 -5.423 -28.413 1.00 96.12 71 GLY A CA 1
ATOM 561 C C . GLY A 1 71 ? 11.752 -3.929 -28.106 1.00 96.12 71 GLY A C 1
ATOM 562 O O . GLY A 1 71 ? 12.683 -3.146 -28.321 1.00 96.12 71 GLY A O 1
ATOM 563 N N . SER A 1 72 ? 10.588 -3.493 -27.610 1.00 96.81 72 SER A N 1
ATOM 564 C CA . SER A 1 72 ? 10.384 -2.093 -27.235 1.00 96.81 72 SER A CA 1
ATOM 565 C C . SER A 1 72 ? 11.324 -1.674 -26.106 1.00 96.81 72 SER A C 1
ATOM 567 O O . SER A 1 72 ? 11.496 -2.362 -25.103 1.00 96.81 72 SER A O 1
ATOM 569 N N . LYS A 1 73 ? 11.906 -0.478 -26.237 1.00 95.44 73 LYS A N 1
ATOM 570 C CA . LYS A 1 73 ? 12.808 0.067 -25.216 1.00 95.44 73 LYS A CA 1
ATOM 571 C C . LYS A 1 73 ? 12.055 0.311 -23.897 1.00 95.44 73 LYS A C 1
ATOM 573 O O . LYS A 1 73 ? 10.971 0.902 -23.944 1.00 95.44 73 LYS A O 1
ATOM 578 N N . PRO A 1 74 ? 12.661 0.038 -22.725 1.00 92.81 74 PRO A N 1
ATOM 579 C CA . PRO A 1 74 ? 12.035 0.278 -21.420 1.00 92.81 74 PRO A CA 1
ATOM 580 C C . PRO A 1 74 ? 11.477 1.696 -21.241 1.00 92.81 74 PRO A C 1
ATOM 582 O O . PRO A 1 74 ? 10.390 1.879 -20.704 1.00 92.81 74 PRO A O 1
ATOM 585 N N . LYS A 1 75 ? 12.164 2.719 -21.769 1.00 92.44 75 LYS A N 1
ATOM 586 C CA . LYS A 1 75 ? 11.692 4.115 -21.721 1.00 92.44 75 LYS A CA 1
ATOM 587 C C . LYS A 1 75 ? 10.323 4.303 -22.390 1.00 92.44 75 LYS A C 1
ATOM 589 O O . LYS A 1 75 ? 9.519 5.092 -21.905 1.00 92.44 75 LYS A O 1
ATOM 594 N N . ARG A 1 76 ? 10.059 3.585 -23.486 1.00 94.44 76 ARG A N 1
ATOM 595 C CA . ARG A 1 76 ? 8.788 3.649 -24.221 1.00 94.44 76 ARG A CA 1
ATOM 596 C C . ARG A 1 76 ? 7.678 2.921 -23.467 1.00 94.44 76 ARG A C 1
ATOM 598 O O . ARG A 1 76 ? 6.581 3.450 -23.364 1.00 94.44 76 ARG A O 1
ATOM 605 N N . ILE A 1 77 ? 8.001 1.773 -22.875 1.00 93.69 77 ILE A N 1
ATOM 606 C CA . ILE A 1 77 ? 7.093 1.008 -22.010 1.00 93.69 77 ILE A CA 1
ATOM 607 C C . ILE A 1 77 ? 6.652 1.856 -20.809 1.00 93.69 77 ILE A C 1
ATOM 609 O O . ILE A 1 77 ? 5.466 1.979 -20.520 1.00 93.69 77 ILE A O 1
ATOM 613 N N . MET A 1 78 ? 7.608 2.520 -20.158 1.00 91.00 78 MET A N 1
ATOM 614 C CA . MET A 1 78 ? 7.341 3.411 -19.028 1.00 91.00 78 MET A CA 1
ATOM 615 C C . MET A 1 78 ? 6.497 4.628 -19.417 1.00 91.00 78 MET A C 1
ATOM 617 O O . MET A 1 78 ? 5.670 5.065 -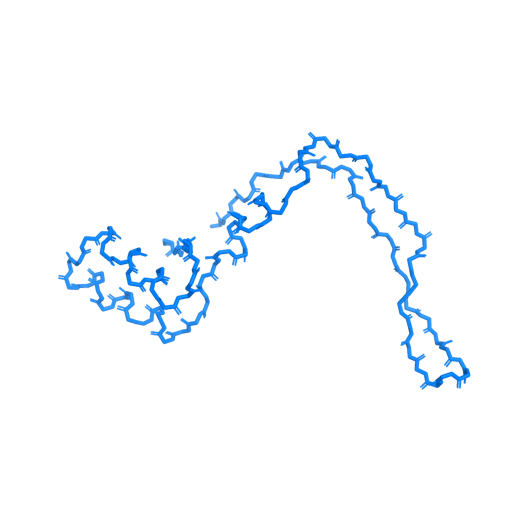18.621 1.00 91.00 78 MET A O 1
ATOM 621 N N . LEU A 1 79 ? 6.700 5.189 -20.615 1.00 92.06 79 LEU A N 1
ATOM 622 C CA . LEU A 1 79 ? 5.878 6.292 -21.118 1.00 92.06 79 LEU A CA 1
ATOM 623 C C . LEU A 1 79 ? 4.434 5.839 -21.362 1.00 92.06 79 LEU A C 1
ATOM 625 O O . LEU A 1 79 ? 3.518 6.497 -20.882 1.00 92.06 79 LEU A O 1
ATOM 629 N N . PHE A 1 80 ? 4.245 4.690 -22.018 1.00 93.56 80 PHE A N 1
ATOM 630 C CA . PHE A 1 80 ? 2.922 4.100 -22.234 1.00 93.56 80 PHE A CA 1
ATOM 631 C C . PHE A 1 80 ? 2.165 3.929 -20.914 1.00 93.56 80 PHE A C 1
ATOM 633 O O . PHE A 1 80 ? 1.025 4.366 -20.784 1.00 93.56 80 PHE A O 1
ATOM 640 N N . LEU A 1 81 ? 2.810 3.346 -19.905 1.00 92.50 81 LEU A N 1
ATOM 641 C CA . LEU A 1 81 ? 2.153 3.134 -18.623 1.00 92.50 81 LEU A CA 1
ATOM 642 C C . LEU A 1 81 ? 1.835 4.454 -17.918 1.00 92.50 81 LEU A C 1
ATOM 644 O O . LEU A 1 81 ? 0.739 4.588 -17.392 1.00 92.50 81 LEU A O 1
ATOM 648 N N . ARG A 1 82 ? 2.727 5.454 -17.976 1.00 89.31 82 ARG A N 1
ATOM 649 C CA . ARG A 1 82 ? 2.447 6.806 -17.456 1.00 89.31 82 ARG A CA 1
ATOM 650 C C . ARG A 1 82 ? 1.211 7.429 -18.087 1.00 89.31 82 ARG A C 1
ATOM 652 O O . ARG A 1 82 ? 0.397 8.009 -17.377 1.00 89.31 82 ARG A O 1
ATOM 659 N N . GLU A 1 83 ? 1.077 7.312 -19.404 1.00 91.88 83 GLU A N 1
ATOM 660 C CA . GLU A 1 83 ? -0.073 7.839 -20.141 1.00 91.88 83 GLU A CA 1
ATOM 661 C C . GLU A 1 83 ? -1.375 7.120 -19.772 1.00 91.88 83 GLU A C 1
ATOM 663 O O . GLU A 1 83 ? -2.429 7.750 -19.734 1.00 91.88 83 GLU A O 1
ATOM 668 N N . LYS A 1 84 ? -1.319 5.815 -19.482 1.00 91.81 84 LYS A N 1
ATOM 669 C CA . LYS A 1 84 ? -2.508 5.016 -19.150 1.00 91.81 84 LYS A CA 1
ATOM 670 C C . LYS A 1 84 ? -2.910 5.063 -17.680 1.00 91.81 84 LYS A C 1
ATOM 672 O O . LYS A 1 84 ? -4.093 4.920 -17.394 1.00 91.81 84 LYS A O 1
ATOM 677 N N . THR A 1 85 ? -1.969 5.274 -16.762 1.00 86.94 85 THR A N 1
ATOM 678 C CA . THR A 1 85 ? -2.237 5.246 -15.312 1.00 86.94 85 THR A CA 1
ATOM 679 C C . THR A 1 85 ? -2.155 6.615 -14.642 1.00 86.94 85 THR A C 1
ATOM 681 O O . THR A 1 85 ? -2.432 6.725 -13.449 1.00 86.94 85 THR A O 1
ATOM 684 N N . GLY A 1 86 ? -1.737 7.662 -15.362 1.00 78.81 86 GLY A N 1
ATOM 685 C CA . GLY A 1 86 ? -1.587 9.018 -14.820 1.00 78.81 86 GLY A CA 1
ATOM 686 C C . GLY A 1 86 ? -0.488 9.161 -13.758 1.00 78.81 86 GLY A C 1
ATOM 687 O O . GLY A 1 86 ? -0.364 10.212 -13.134 1.00 78.81 86 GLY A O 1
ATOM 688 N N . THR A 1 87 ? 0.322 8.124 -13.531 1.00 70.38 87 THR A N 1
ATOM 689 C CA . THR A 1 87 ? 1.379 8.087 -12.509 1.00 70.38 87 THR A CA 1
ATOM 690 C C . THR A 1 87 ? 2.643 7.465 -13.087 1.00 70.38 87 THR A C 1
ATOM 692 O O . THR A 1 87 ? 2.575 6.697 -14.035 1.00 70.38 87 THR A O 1
ATOM 695 N N . ALA A 1 88 ? 3.825 7.799 -12.552 1.00 69.19 88 ALA A N 1
ATOM 696 C CA . ALA A 1 88 ? 5.073 7.128 -12.926 1.00 69.19 88 ALA A CA 1
ATOM 697 C C . ALA A 1 88 ? 5.089 5.709 -12.335 1.00 69.19 88 ALA A C 1
ATOM 699 O O . ALA A 1 88 ? 5.398 5.580 -11.154 1.00 69.19 88 ALA A O 1
ATOM 700 N N . PRO A 1 89 ? 4.770 4.655 -13.101 1.00 63.31 89 PRO A N 1
ATOM 701 C CA . PRO A 1 89 ? 4.510 3.345 -12.536 1.00 63.31 89 PRO A CA 1
ATOM 702 C C . PRO A 1 89 ? 5.809 2.582 -12.300 1.00 63.31 89 PRO A C 1
ATOM 704 O O . PRO A 1 89 ? 6.849 2.913 -12.870 1.00 63.31 89 PRO A O 1
ATOM 707 N N . VAL A 1 90 ? 5.744 1.535 -11.485 1.00 64.00 90 VAL A N 1
ATOM 708 C CA . VAL A 1 90 ? 6.812 0.537 -11.367 1.00 64.00 90 VAL A CA 1
ATOM 709 C C . VAL A 1 90 ? 6.260 -0.779 -11.909 1.00 64.00 90 VAL A C 1
ATOM 711 O O . VAL A 1 90 ? 5.317 -1.329 -11.343 1.00 64.00 90 VAL A O 1
ATOM 714 N N . CYS A 1 91 ? 6.814 -1.266 -13.023 1.00 50.00 91 CYS A N 1
ATOM 715 C CA . CYS A 1 91 ? 6.509 -2.607 -13.525 1.00 50.00 91 CYS A CA 1
ATOM 716 C C . CYS A 1 91 ? 7.151 -3.663 -12.640 1.00 50.00 91 CYS A C 1
ATOM 718 O O . CYS A 1 91 ? 8.292 -3.491 -12.198 1.00 50.00 91 CYS A O 1
ATOM 720 N N . SER A 1 92 ? 6.447 -4.777 -12.440 1.00 52.25 92 SER A N 1
ATOM 721 C CA . SER A 1 92 ? 7.115 -5.974 -11.962 1.00 52.25 92 SER A CA 1
ATOM 722 C C . SER A 1 92 ? 8.075 -6.495 -13.034 1.00 52.25 92 SER A C 1
ATOM 724 O O . SER A 1 92 ? 7.700 -6.540 -14.203 1.00 52.25 92 SER A O 1
ATOM 726 N N . ALA A 1 93 ? 9.307 -6.800 -12.632 1.00 45.91 93 ALA A N 1
ATOM 727 C CA . ALA A 1 93 ? 10.318 -7.433 -13.474 1.00 45.91 93 ALA A CA 1
ATOM 728 C C . ALA A 1 93 ? 10.163 -8.953 -13.418 1.00 45.91 93 ALA A C 1
ATOM 730 O O . ALA A 1 93 ? 9.736 -9.443 -12.343 1.00 45.91 93 ALA A O 1
#

=== Feature glossary ===
Key to the feature types in this record:

pLDDT. pLDDT is the predicted lDDT-Cα score: AlphaFold's confidence that the local environment of each residue (all inter-atomic distances within 15 Å) is correctly placed. It is a per-residue number between 0 and 100, with higher meaning more reliable.

Radius of gyration, Cα contacts, bounding box. The geometric summary reports three shape descriptors. Rg (radius of gyration) measures how spread out the Cα atoms are about their centre of mass; compact globular proteins have small Rg, elongated or unfolded ones large. Cα contacts (<8 Å, |i−j|>4) count long-range residue pairs in spatial proximity — high for tightly packed folds, near zero for rods or random coil. The bounding-box extents give the protein's footprint along x, y, z in Å.

Backbone torsions (φ/ψ). Backbone dihedral angles. Every residue except chain termini has a φ (preceding-C → N → Cα → C) and a ψ (N → Cα → C → next-N). They are reported in degrees following the IUPAC sign convention. Secondary structure is essentially a statement about which (φ, ψ) basin each residue occupies.

Contact-map, Ramachandran, and PAE plots. Plot images: a contact map (which residues are close in 3D, as an N×N binary image), a Ramachandran scatter (backbone torsion angles, revealing secondary-structure composition at a glance), and — for AlphaFold structures — a PAE heatmap (pairwise prediction confidence).

Predicted aligned error. Predicted Aligned Error (PAE) is an AlphaFold confidence matrix: entry (i, j) is the expected error in the position of residue j, in ångströms, when the prediction is superimposed on the true structure at residue i. Low PAE within a block of residues means that block is internally rigid and well-predicted; high PAE between two blocks means their relative placement is uncertain even if each block individually is confident.

Secondary structure (3-state, P-SEA). Three-state secondary structure (P-SEA) collapses the eight DSSP classes into helix (a), strand (b), and coil (c). P-SEA assigns these from Cα geometry alone — distances and angles — without requiring backbone oxygens, so it works on any Cα trace.

Solvent-accessible surface area. Solvent-accessible surface area (SASA) is the area in Å² traced out by the centre of a 1.4 Å probe sphere (a water molecule) rolled over the protein's van der Waals surface (Shrake–Rupley / Lee–Richards construction). Buried residues have near-zero SASA; fully exposed residues can exceed 200 Å². The total SASA scales roughly with the number of surface residues.

Foldseek 3Di. The Foldseek 3Di string encodes local tertiary geometry as a 20-letter alphabet — one character per residue — derived from the relative positions of nearby Cα atoms. Unlike the amino-acid sequence, 3Di is a direct function of the 3D structure, so two proteins with the same fold have similar 3Di strings even at low sequence identity.

B-factor. For experimental (PDB) structures, the B-factor (temperature factor) quantifies the positional spread of each atom in the crystal — a combination of thermal vibration and static disorder — in units of Å². High B-factors mark flexible loops or poorly resolved regions; low B-factors mark the rigid, well-ordered core.

mmCIF coordinates. The mmCIF block holds the 3D Cartesian coordinates of each backbone atom (N, Cα, C, O) in ångströms. mmCIF is the PDB's canonical archive format — a tagged-loop text representation of the atomic model.

InterPro / GO / CATH / organism. Functional annotations link the protein to curated databases. InterPro entries identify conserved domains and families by matching the sequence against member-database signatures (Pfam, PROSITE, CDD, …). Gene Ontology (GO) terms describe molecular function, biological process, and cellular component in a controlled vocabulary. CATH places the structure in a hierarchical fold classification (Class/Architecture/Topology/Homologous-superfamily). The organism is the source species.

Rendered structure images. Structure images are PyMOL renders from six orthogonal camera directions. Cartoon representation draws helices as coils and strands as arrows; sticks shows the backbone as bonds; surface shows the solvent-excluded envelope. Rainbow coloring maps sequence position to hue (blue→red, N→C); chain coloring assigns a distinct color per polypeptide.

Sequence. This is the polypeptide sequence — one letter per residue, N-terminus first. Length ranges from a few dozen residues for small domains to over a thousand for large multi-domain proteins.

Secondary structure (8-state, DSSP). The SS8 string is DSSP's per-residue secondary-structure call. α-helix (H) means an i→i+4 H-bond ladder; β-strand (E) means the residue participates in a β-sheet; 3₁₀ (G) and π (I) are tighter and wider helices; T/S are turns/bends; '-' is loop.

Nearest PDB structures. Structural nearest neighbors (via Foldseek easy-search vs the PDB). Reported per hit: target PDB id, E-value, and alignment TM-score. A TM-score above ~0.5 is the conventional threshold for 'same fold'.